Protein AF-A0A2I0WVU5-F1 (afdb_monomer)

Foldseek 3Di:
DDDPDPADFDKDWAAPPVVQAIETDGQAPPCPCVVCVLVVLVVVCVVCPPVDPDDNSPHHYDYDPPQHHDPDRPCNVVSVVSVVVVVCVVSVPD

Nearest PDB structures (foldseek):
  2hl9-assembly1_A  TM=5.968E-01  e=1.603E-02  Saccharomyces cerevisiae
  2hkp-assembly1_A  TM=5.826E-01  e=1.313E-02  Saccharomyces cerevisiae
  2xre-assembly1_B  TM=6.479E-01  e=7.918E-02  Homo sapiens
  2hl8-assembly1_A  TM=5.914E-01  e=4.350E-02  Saccharomyces cerevisiae
  8rxx-assembly1_SC  TM=3.938E-01  e=8.932E+00  Leishmania major strain Friedlin

Structure (mmCIF, N/CA/C/O backbone):
data_AF-A0A2I0WVU5-F1
#
_entry.id   AF-A0A2I0WVU5-F1
#
loop_
_atom_site.group_PDB
_atom_site.id
_atom_site.type_symbol
_atom_site.label_atom_id
_atom_site.label_alt_id
_atom_site.label_comp_id
_atom_site.label_asym_id
_atom_site.label_entity_id
_atom_site.label_seq_id
_atom_site.pdbx_PDB_ins_code
_atom_site.Cartn_x
_atom_site.Cartn_y
_atom_site.Cartn_z
_atom_site.occupancy
_atom_site.B_iso_or_equiv
_atom_site.auth_seq_id
_atom_site.auth_comp_id
_atom_site.auth_asym_id
_atom_site.auth_atom_id
_atom_site.pdbx_PDB_model_num
ATOM 1 N N . MET A 1 1 ? -9.491 7.339 -30.304 1.00 27.84 1 MET A N 1
ATOM 2 C CA . MET A 1 1 ? -9.125 7.402 -28.873 1.00 27.84 1 MET A CA 1
ATOM 3 C C . MET A 1 1 ? -7.628 7.660 -28.800 1.00 27.84 1 MET A C 1
ATOM 5 O O . MET A 1 1 ? -6.859 6.757 -29.097 1.00 27.84 1 MET A O 1
ATOM 9 N N . TYR A 1 2 ? -7.215 8.901 -28.547 1.00 20.73 2 TYR A N 1
ATOM 10 C CA . TYR A 1 2 ? -5.795 9.262 -28.476 1.00 20.73 2 TYR A CA 1
ATOM 11 C C . TYR A 1 2 ? -5.300 9.097 -27.039 1.00 20.73 2 TYR A C 1
ATOM 13 O O . TYR A 1 2 ? -5.925 9.599 -26.108 1.00 20.73 2 TYR A O 1
ATOM 21 N N . LYS A 1 3 ? -4.193 8.372 -26.864 1.00 30.39 3 LYS A N 1
ATOM 22 C CA . LYS A 1 3 ? -3.546 8.160 -25.568 1.00 30.39 3 LYS A CA 1
ATOM 23 C C . LYS A 1 3 ? -2.519 9.274 -25.353 1.00 30.39 3 LYS A C 1
ATOM 25 O O . LYS A 1 3 ? -1.408 9.201 -25.863 1.00 30.39 3 LYS A O 1
ATOM 30 N N . LEU A 1 4 ? -2.910 10.311 -24.620 1.00 32.50 4 LEU A N 1
ATOM 31 C CA . LEU A 1 4 ? -2.022 11.367 -24.128 1.00 32.50 4 LEU A CA 1
ATOM 32 C C . LEU A 1 4 ? -1.720 11.094 -22.653 1.00 32.50 4 LEU A C 1
ATOM 34 O O . LEU A 1 4 ? -2.427 11.596 -21.794 1.00 32.50 4 LEU A O 1
ATOM 38 N N . CYS A 1 5 ? -0.732 10.237 -22.381 1.00 42.97 5 CYS A N 1
ATOM 39 C CA . CYS A 1 5 ? 0.097 10.247 -21.166 1.00 42.97 5 CYS A CA 1
ATOM 40 C C . CYS A 1 5 ? 1.074 9.069 -21.241 1.00 42.97 5 CYS A C 1
ATOM 42 O O . CYS A 1 5 ? 0.694 7.916 -21.052 1.00 42.97 5 CYS A O 1
ATOM 44 N N . HIS A 1 6 ? 2.332 9.364 -21.565 1.00 43.28 6 HIS A N 1
ATOM 45 C CA . HIS A 1 6 ? 3.364 8.358 -21.831 1.00 43.28 6 HIS A CA 1
ATOM 46 C C . HIS A 1 6 ? 4.056 7.821 -20.560 1.00 43.28 6 HIS A C 1
ATOM 48 O O . HIS A 1 6 ? 4.867 6.911 -20.676 1.00 43.28 6 HIS A O 1
ATOM 54 N N . ASP A 1 7 ? 3.712 8.349 -19.375 1.00 59.47 7 ASP A N 1
ATOM 55 C CA . ASP A 1 7 ? 4.478 8.145 -18.129 1.00 59.47 7 ASP A CA 1
ATOM 56 C C . ASP A 1 7 ? 3.617 8.075 -16.845 1.00 59.47 7 ASP A C 1
ATOM 58 O O . ASP A 1 7 ? 4.111 8.232 -15.729 1.00 59.47 7 ASP A O 1
ATOM 62 N N . GLN A 1 8 ? 2.302 7.856 -16.965 1.00 69.69 8 GLN A N 1
ATOM 63 C CA . GLN A 1 8 ? 1.454 7.681 -15.780 1.00 69.69 8 GLN A CA 1
ATOM 64 C C . GLN A 1 8 ? 1.609 6.268 -15.213 1.00 69.69 8 GLN A C 1
ATOM 66 O O . GLN A 1 8 ? 1.293 5.284 -15.880 1.00 69.69 8 GLN A O 1
ATOM 71 N N . HIS A 1 9 ? 2.061 6.181 -13.964 1.00 76.06 9 HIS A N 1
ATOM 72 C CA . HIS A 1 9 ? 2.134 4.937 -13.209 1.00 76.06 9 HIS A CA 1
ATOM 73 C C . HIS A 1 9 ? 1.120 4.964 -12.070 1.00 76.06 9 HIS A C 1
ATOM 75 O O . HIS A 1 9 ? 1.076 5.919 -11.293 1.00 76.06 9 HIS A O 1
ATOM 81 N N . TRP A 1 10 ? 0.326 3.906 -11.955 1.00 80.56 10 TRP A N 1
ATOM 82 C CA . TRP A 1 10 ? -0.674 3.795 -10.903 1.00 80.56 10 TRP A CA 1
ATOM 83 C C . TRP A 1 10 ? -0.053 3.295 -9.598 1.00 80.56 10 TRP A C 1
ATOM 85 O O . TRP A 1 10 ? 0.749 2.362 -9.589 1.00 80.56 10 TRP A O 1
ATOM 95 N N . THR A 1 11 ? -0.441 3.915 -8.488 1.00 81.06 11 THR A N 1
ATOM 96 C CA . THR A 1 11 ? -0.104 3.483 -7.129 1.00 81.06 11 THR A CA 1
ATOM 97 C C . THR A 1 11 ? -1.377 3.037 -6.422 1.00 81.06 11 THR A C 1
ATOM 99 O O . THR A 1 11 ? -2.474 3.488 -6.759 1.00 81.06 11 THR A O 1
ATOM 102 N N . LEU A 1 12 ? -1.239 2.164 -5.427 1.00 85.81 12 LEU A N 1
ATOM 103 C CA . LEU A 1 12 ? -2.373 1.693 -4.645 1.00 85.81 12 LEU A CA 1
ATOM 104 C C . LEU A 1 12 ? -2.085 1.831 -3.151 1.00 85.81 12 LEU A C 1
ATOM 106 O O . LEU A 1 12 ? -1.076 1.340 -2.651 1.00 85.81 12 LEU A O 1
ATOM 110 N N . LEU A 1 13 ? -3.002 2.487 -2.442 1.00 85.62 13 LEU A N 1
ATOM 111 C CA . LEU A 1 13 ? -3.028 2.571 -0.986 1.00 85.62 13 LEU A CA 1
ATOM 112 C C . LEU A 1 13 ? -4.329 1.931 -0.500 1.00 85.62 13 LEU A C 1
ATOM 114 O O . LEU A 1 13 ? -5.415 2.410 -0.816 1.00 85.62 13 LEU A O 1
ATOM 118 N N . VAL A 1 14 ? -4.217 0.855 0.271 1.00 87.31 14 VAL A N 1
ATOM 119 C CA . VAL A 1 14 ? -5.358 0.095 0.784 1.00 87.31 14 VAL A CA 1
ATOM 120 C C . VAL A 1 14 ? -5.425 0.253 2.290 1.00 87.31 14 VAL A C 1
ATOM 122 O O . VAL A 1 14 ? -4.458 -0.009 3.001 1.00 87.31 14 VAL A O 1
ATOM 125 N N . ARG A 1 15 ? -6.584 0.658 2.799 1.00 84.19 15 ARG A N 1
ATOM 126 C CA . ARG A 1 15 ? -6.804 0.803 4.236 1.00 84.19 15 ARG A CA 1
ATOM 127 C C . ARG A 1 15 ? -7.326 -0.507 4.824 1.00 84.19 15 ARG A C 1
ATOM 129 O O . ARG A 1 15 ? -8.436 -0.927 4.510 1.00 84.19 15 ARG A O 1
ATOM 136 N N . ILE A 1 16 ? -6.567 -1.113 5.735 1.00 86.94 16 ILE A N 1
ATOM 137 C CA . ILE A 1 16 ? -6.980 -2.324 6.453 1.00 86.94 16 ILE A CA 1
ATOM 138 C C . ILE A 1 16 ? -7.597 -1.920 7.788 1.00 86.94 16 ILE A C 1
ATOM 140 O O . ILE A 1 16 ? -6.925 -1.802 8.813 1.00 86.94 16 ILE A O 1
ATOM 144 N N . VAL A 1 17 ? -8.910 -1.677 7.770 1.00 83.56 17 VAL A N 1
ATOM 145 C CA . VAL A 1 17 ? -9.617 -1.019 8.880 1.00 83.56 17 VAL A CA 1
ATOM 146 C C . VAL A 1 17 ? -9.541 -1.805 10.188 1.00 83.56 17 VAL A C 1
ATOM 148 O O . VAL A 1 17 ? -9.213 -1.234 11.226 1.00 83.56 17 VAL A O 1
ATOM 151 N N . LYS A 1 18 ? -9.772 -3.124 10.137 1.00 84.25 18 LYS A N 1
ATOM 152 C CA . LYS A 1 18 ? -9.767 -3.994 11.327 1.00 84.25 18 LYS A CA 1
ATOM 153 C C . LYS A 1 18 ? -8.417 -4.003 12.056 1.00 84.25 18 LYS A C 1
ATOM 155 O O . LYS A 1 18 ? -8.393 -4.113 13.276 1.00 84.25 18 LYS A O 1
ATOM 160 N N . LYS A 1 19 ? -7.309 -3.880 11.317 1.00 85.06 19 LYS A N 1
ATOM 161 C CA . LYS A 1 19 ? -5.938 -3.947 11.851 1.00 85.06 19 LYS A CA 1
ATOM 162 C C . LYS A 1 19 ? -5.253 -2.578 11.959 1.00 85.06 19 LYS A C 1
ATOM 164 O O . LYS A 1 19 ? -4.107 -2.519 12.386 1.00 85.06 19 LYS A O 1
ATOM 169 N N . LYS A 1 20 ? -5.946 -1.490 11.596 1.00 84.06 20 LYS A N 1
ATOM 170 C CA . LYS A 1 20 ? -5.474 -0.095 11.680 1.00 84.06 20 LYS A CA 1
ATOM 171 C C . LYS A 1 20 ? -4.112 0.158 11.019 1.00 84.06 20 LYS A C 1
ATOM 173 O O . LYS A 1 20 ? -3.265 0.859 11.567 1.00 84.06 20 LYS A O 1
ATOM 178 N N . TYR A 1 21 ? -3.906 -0.395 9.828 1.00 86.69 21 TYR A N 1
ATOM 179 C CA . TYR A 1 21 ? -2.714 -0.120 9.026 1.00 86.69 21 TYR A CA 1
ATOM 180 C C . TYR A 1 21 ? -3.084 0.105 7.554 1.00 86.69 21 TYR A C 1
ATOM 182 O O . TYR A 1 21 ? -4.182 -0.251 7.111 1.00 86.69 21 TYR A O 1
ATOM 190 N N . CYS A 1 22 ? -2.178 0.718 6.798 1.00 85.31 22 CYS A N 1
ATOM 191 C CA . CYS A 1 22 ? -2.324 0.919 5.361 1.00 85.31 22 CYS A CA 1
ATOM 192 C C . CYS A 1 22 ? -1.347 0.018 4.603 1.00 85.31 22 CYS A C 1
ATOM 194 O O . CYS A 1 22 ? -0.155 0.009 4.898 1.00 85.31 22 CYS A O 1
ATOM 196 N N . ALA A 1 23 ? -1.836 -0.726 3.621 1.00 87.44 23 ALA A N 1
ATOM 197 C CA . ALA A 1 23 ? -1.010 -1.504 2.715 1.00 87.44 23 ALA A CA 1
ATOM 198 C C . ALA A 1 23 ? -0.715 -0.651 1.474 1.00 87.44 23 ALA A C 1
ATOM 200 O O . ALA A 1 23 ? -1.638 -0.094 0.876 1.00 87.44 23 ALA A O 1
ATOM 201 N N . PHE A 1 24 ? 0.5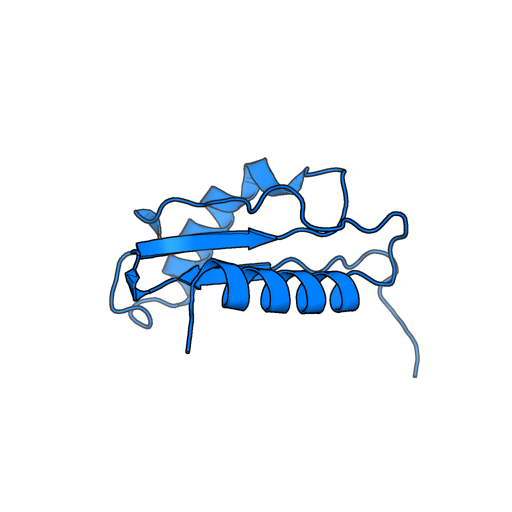56 -0.500 1.109 1.00 85.06 24 PHE A N 1
ATOM 202 C CA . PHE A 1 24 ? 0.940 0.264 -0.076 1.00 85.06 24 PHE A CA 1
ATOM 203 C C . PHE A 1 24 ? 1.564 -0.634 -1.134 1.00 85.06 24 PHE A C 1
ATOM 205 O O . PHE A 1 24 ? 2.429 -1.463 -0.839 1.00 85.06 24 PHE A O 1
ATOM 212 N N . PHE A 1 25 ? 1.162 -0.411 -2.381 1.00 85.75 25 PHE A N 1
ATOM 213 C CA . PHE A 1 25 ? 1.701 -1.105 -3.531 1.00 85.75 25 PHE A CA 1
ATOM 214 C C . PHE A 1 25 ? 2.089 -0.149 -4.648 1.00 85.75 25 PHE A C 1
ATOM 216 O O . PHE A 1 25 ? 1.368 0.783 -5.015 1.00 85.75 25 PHE A O 1
ATOM 223 N N . TYR A 1 26 ? 3.246 -0.454 -5.218 1.00 83.44 26 TYR A N 1
ATOM 224 C CA . TYR A 1 26 ? 3.751 0.148 -6.430 1.00 83.44 26 TYR A CA 1
ATOM 225 C C . TYR A 1 26 ? 4.439 -0.941 -7.236 1.00 83.44 26 TYR A C 1
ATOM 227 O O . TYR A 1 26 ? 5.315 -1.642 -6.732 1.00 83.44 26 TYR A O 1
ATOM 235 N N . SER A 1 27 ? 4.011 -1.090 -8.482 1.00 83.19 27 SER A N 1
ATOM 236 C CA . SER A 1 27 ? 4.389 -2.246 -9.290 1.00 83.19 27 SER A CA 1
ATOM 237 C C . SER A 1 27 ? 5.803 -2.159 -9.864 1.00 83.19 27 SER A C 1
ATOM 239 O O . SER A 1 27 ? 6.356 -3.198 -10.208 1.00 83.19 27 SER A O 1
ATOM 241 N N . SER A 1 28 ? 6.416 -0.971 -9.952 1.00 79.12 28 SER A N 1
ATOM 242 C CA . SER A 1 28 ? 7.769 -0.816 -10.507 1.00 79.12 28 SER A CA 1
ATOM 243 C C . SER A 1 28 ? 8.883 -0.872 -9.438 1.00 79.12 28 SER A C 1
ATOM 245 O O . SER A 1 28 ? 8.767 -0.314 -8.346 1.00 79.12 28 SER A O 1
ATOM 247 N N . PRO A 1 29 ? 10.032 -1.498 -9.732 1.00 65.50 29 PRO A N 1
ATOM 248 C CA . PRO A 1 29 ? 11.096 -1.719 -8.749 1.00 65.50 29 PRO A CA 1
ATOM 249 C C . PRO A 1 29 ? 11.802 -0.435 -8.289 1.00 65.50 29 PRO A C 1
ATOM 251 O O . PRO A 1 29 ? 12.490 -0.443 -7.271 1.00 65.50 29 PRO A O 1
ATOM 254 N N . LYS A 1 30 ? 11.638 0.691 -9.002 1.00 66.25 30 LYS A N 1
ATOM 255 C CA . LYS A 1 30 ? 12.392 1.926 -8.724 1.00 66.25 30 LYS A CA 1
ATOM 256 C C . LYS A 1 30 ? 11.980 2.658 -7.441 1.00 66.25 30 LYS A C 1
ATOM 258 O O . LYS A 1 30 ? 12.698 3.570 -7.055 1.00 66.25 30 LYS A O 1
ATOM 263 N N . ALA A 1 31 ? 10.889 2.258 -6.775 1.00 62.75 31 ALA A N 1
ATOM 264 C CA . ALA A 1 31 ? 10.507 2.610 -5.393 1.00 62.75 31 ALA A CA 1
ATOM 265 C C . ALA A 1 31 ? 10.625 4.096 -4.949 1.00 62.75 31 ALA A C 1
ATOM 267 O O . ALA A 1 31 ? 10.531 4.392 -3.757 1.00 62.75 31 ALA A O 1
ATOM 268 N N . THR A 1 32 ? 10.790 5.052 -5.869 1.00 63.72 32 THR A N 1
ATOM 269 C CA . THR A 1 32 ? 11.109 6.468 -5.598 1.00 63.72 32 THR A CA 1
ATOM 270 C C . THR A 1 32 ? 10.023 7.189 -4.803 1.00 63.72 32 THR A C 1
ATOM 272 O O . THR A 1 32 ? 10.287 8.147 -4.086 1.00 63.72 32 THR A O 1
ATOM 275 N N . HIS A 1 33 ? 8.795 6.695 -4.882 1.00 66.50 33 HIS A N 1
ATOM 276 C CA . HIS A 1 33 ? 7.604 7.240 -4.234 1.00 66.50 33 HIS A CA 1
ATOM 277 C C . HIS A 1 33 ? 7.461 6.785 -2.771 1.00 66.50 33 HIS A C 1
ATOM 279 O O . HIS A 1 33 ? 6.637 7.343 -2.051 1.00 66.50 33 HIS A O 1
ATOM 285 N N . ARG A 1 34 ? 8.272 5.829 -2.282 1.00 68.19 34 ARG A N 1
ATOM 286 C CA . ARG A 1 34 ? 8.259 5.455 -0.853 1.00 68.19 34 ARG A CA 1
ATOM 287 C C . ARG A 1 34 ? 8.602 6.642 0.049 1.00 68.19 34 ARG A C 1
ATOM 289 O O . ARG A 1 34 ? 8.029 6.763 1.126 1.00 68.19 34 ARG A O 1
ATOM 296 N N . ALA A 1 35 ? 9.490 7.526 -0.409 1.00 70.69 35 ALA A N 1
ATOM 297 C CA . ALA A 1 35 ? 9.909 8.708 0.339 1.00 70.69 35 ALA A CA 1
ATOM 298 C C . ALA A 1 35 ? 8.773 9.728 0.534 1.00 70.69 35 ALA A C 1
ATOM 300 O O . ALA A 1 35 ? 8.675 10.325 1.599 1.00 70.69 35 ALA A O 1
ATOM 301 N N . ILE A 1 36 ? 7.886 9.884 -0.457 1.00 72.00 36 ILE A N 1
ATOM 302 C CA . ILE A 1 36 ? 6.788 10.870 -0.424 1.00 72.00 36 ILE A CA 1
ATOM 303 C C . ILE A 1 36 ? 5.485 10.305 0.146 1.00 72.00 36 ILE A C 1
ATOM 305 O O . ILE A 1 36 ? 4.507 11.028 0.313 1.00 72.00 36 ILE A O 1
ATOM 309 N N . LEU A 1 37 ? 5.430 9.000 0.418 1.00 77.00 37 LEU A N 1
ATOM 310 C CA . LEU A 1 37 ? 4.182 8.329 0.764 1.00 77.00 37 LEU A CA 1
ATOM 311 C C . LEU A 1 37 ? 3.587 8.838 2.082 1.00 77.00 37 LEU A C 1
ATOM 313 O O . LEU A 1 37 ? 2.373 8.985 2.200 1.00 77.00 37 LEU A O 1
ATOM 317 N N . LYS A 1 38 ? 4.439 9.144 3.065 1.00 79.38 38 LYS A N 1
ATOM 318 C CA . LYS A 1 38 ? 3.994 9.699 4.348 1.00 79.38 38 LYS A CA 1
ATOM 319 C C . LYS A 1 38 ? 3.360 11.082 4.177 1.00 79.38 38 LYS A C 1
ATOM 321 O O . 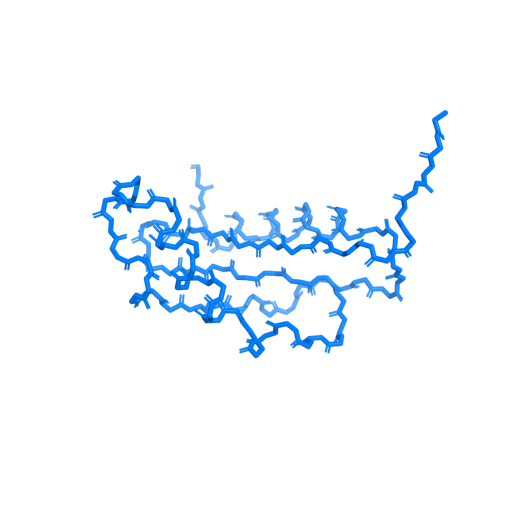LYS A 1 38 ? 2.344 11.361 4.816 1.00 79.38 38 LYS A O 1
ATOM 326 N N . ASP A 1 39 ? 3.926 11.904 3.299 1.00 81.88 39 ASP A N 1
ATOM 327 C CA . ASP A 1 39 ? 3.411 13.239 2.988 1.00 81.88 39 ASP A CA 1
ATOM 328 C C . ASP A 1 39 ? 2.108 13.142 2.190 1.00 81.88 39 ASP A C 1
ATOM 330 O O . ASP A 1 39 ? 1.146 13.850 2.479 1.00 81.88 39 ASP A O 1
ATOM 334 N N . PHE A 1 40 ? 2.022 12.186 1.259 1.00 80.94 40 PHE A N 1
ATOM 335 C CA . PHE A 1 40 ? 0.795 11.891 0.520 1.00 80.94 40 PHE A CA 1
ATOM 336 C C . PHE A 1 40 ? -0.353 11.469 1.447 1.00 80.94 40 PHE A C 1
ATOM 338 O O . PHE A 1 40 ? -1.457 11.992 1.324 1.00 80.94 40 PHE A O 1
ATOM 345 N N . VAL A 1 41 ? -0.107 10.574 2.412 1.00 81.25 41 VAL A N 1
ATOM 346 C CA . VAL A 1 41 ? -1.123 10.160 3.400 1.00 81.25 41 VAL A CA 1
ATOM 347 C C . VAL A 1 41 ? -1.552 11.334 4.285 1.00 81.25 41 VAL A C 1
ATOM 349 O O . VAL A 1 41 ? -2.743 11.485 4.566 1.00 81.25 41 VAL A O 1
ATOM 352 N N . HIS A 1 42 ? -0.610 12.191 4.695 1.00 82.62 42 HIS A N 1
ATOM 353 C CA . HIS A 1 42 ? -0.935 13.413 5.434 1.00 82.62 42 HIS A CA 1
ATOM 354 C C . HIS A 1 42 ? -1.848 14.331 4.635 1.00 82.62 42 HIS A C 1
ATOM 356 O O . HIS A 1 42 ? -2.879 14.751 5.166 1.00 82.62 42 HIS A O 1
ATOM 362 N N . LYS A 1 43 ? -1.490 14.590 3.374 1.00 83.19 43 LYS A N 1
ATOM 363 C CA . LYS A 1 43 ? -2.237 15.473 2.486 1.00 83.19 43 LYS A CA 1
ATOM 364 C C . LYS A 1 43 ? -3.620 14.916 2.160 1.00 83.19 43 LYS A C 1
ATOM 366 O O . LYS A 1 43 ? -4.604 15.633 2.283 1.00 83.19 43 LYS A O 1
ATOM 371 N N . LEU A 1 44 ? -3.715 13.619 1.871 1.00 81.44 44 LEU A N 1
ATOM 372 C CA . LEU A 1 44 ? -4.989 12.936 1.659 1.00 81.44 44 LEU A CA 1
ATOM 373 C C . LEU A 1 44 ? -5.920 13.107 2.865 1.00 81.44 44 LEU A C 1
ATOM 375 O O . LEU A 1 44 ? -7.089 13.424 2.686 1.00 81.44 44 LEU A O 1
ATOM 379 N N . HIS A 1 45 ? -5.408 12.946 4.089 1.00 82.94 45 HIS A N 1
ATOM 380 C CA . HIS A 1 45 ? -6.195 13.172 5.304 1.00 82.94 45 HIS A CA 1
ATOM 381 C C . HIS A 1 45 ? -6.654 14.633 5.465 1.00 82.94 45 HIS A C 1
ATOM 383 O O . HIS A 1 45 ? -7.713 14.870 6.032 1.00 82.94 45 HIS A O 1
ATOM 389 N N . GLU A 1 46 ? -5.878 15.620 5.004 1.00 85.19 46 GLU A N 1
ATOM 390 C CA . GLU A 1 46 ? -6.331 17.025 4.988 1.00 85.19 46 GLU A CA 1
ATOM 391 C C . GLU A 1 46 ? -7.459 17.231 3.986 1.00 85.19 46 GLU A C 1
ATOM 393 O O . GLU A 1 46 ? -8.486 17.813 4.328 1.00 85.19 46 GLU A O 1
ATOM 398 N N . ASP A 1 47 ? -7.272 16.728 2.767 1.00 82.25 47 ASP A N 1
ATOM 399 C CA . ASP A 1 47 ? -8.163 16.996 1.639 1.00 82.25 47 ASP A CA 1
ATOM 400 C C . ASP A 1 47 ? -9.538 16.339 1.815 1.00 82.25 47 ASP A C 1
ATOM 402 O O . ASP A 1 47 ? -10.551 16.881 1.380 1.00 82.25 47 ASP A O 1
ATOM 406 N N . VAL A 1 48 ? -9.597 15.191 2.494 1.00 79.75 48 VAL A N 1
ATOM 407 C CA . VAL A 1 48 ? -10.860 14.495 2.791 1.00 79.75 48 VAL A CA 1
ATOM 408 C C . VAL A 1 48 ? -11.551 14.991 4.069 1.00 79.75 48 VAL A C 1
ATOM 410 O O . VAL A 1 48 ? -12.658 14.542 4.376 1.00 79.75 48 VAL A O 1
ATOM 413 N N . GLY A 1 49 ? -10.922 15.886 4.838 1.00 77.94 49 GLY A N 1
ATOM 414 C CA . GLY A 1 49 ? -11.461 16.423 6.089 1.00 77.94 49 GLY A CA 1
ATOM 415 C C . GLY A 1 49 ? -11.928 15.341 7.074 1.00 77.94 49 GLY A C 1
ATOM 4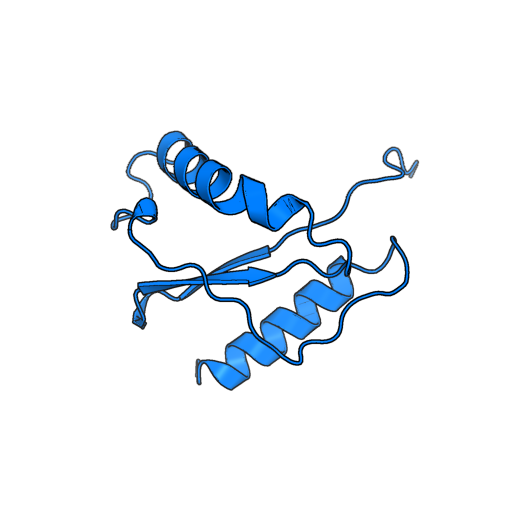16 O O . GLY A 1 49 ? -11.163 14.462 7.461 1.00 77.94 49 GLY A O 1
ATOM 417 N N . GLN A 1 50 ? -13.202 15.398 7.479 1.00 75.75 50 GLN A N 1
ATOM 418 C CA . GLN A 1 50 ? -13.816 14.451 8.427 1.00 75.75 50 GLN A CA 1
ATOM 419 C C . GLN A 1 50 ? -14.407 13.194 7.764 1.00 75.75 50 GLN A C 1
ATOM 421 O O . GLN A 1 50 ? -15.138 12.450 8.407 1.00 75.75 50 GLN A O 1
ATOM 426 N N . THR A 1 51 ? -14.106 12.925 6.489 1.00 76.12 51 THR A N 1
ATOM 427 C CA . THR A 1 51 ? -14.627 11.727 5.797 1.00 76.12 51 THR A CA 1
ATOM 428 C C . THR A 1 51 ? -14.133 10.425 6.442 1.00 76.12 51 THR A C 1
ATOM 430 O O . THR A 1 51 ? -14.766 9.380 6.312 1.00 76.12 51 THR A O 1
ATOM 433 N N . PHE A 1 52 ? -12.995 10.465 7.140 1.00 70.38 52 PHE A N 1
ATOM 434 C CA . PHE A 1 52 ? -12.495 9.327 7.899 1.00 70.38 52 PHE A CA 1
ATOM 435 C C . PHE A 1 52 ? -12.819 9.479 9.385 1.00 70.38 52 PHE A C 1
ATOM 437 O O . PHE A 1 52 ? -12.352 10.411 10.030 1.00 70.38 52 PHE A O 1
ATOM 444 N N . ASP A 1 53 ? -13.483 8.473 9.959 1.00 74.38 53 ASP A N 1
ATOM 445 C CA . ASP A 1 53 ? -13.735 8.378 11.410 1.00 74.38 53 ASP A CA 1
ATOM 446 C C . ASP A 1 53 ? -12.455 8.205 12.250 1.00 74.38 53 ASP A C 1
ATOM 448 O O . ASP A 1 53 ? -12.494 8.134 13.477 1.00 74.38 53 ASP A O 1
ATOM 452 N N . THR A 1 54 ? -11.296 8.058 11.601 1.00 76.25 54 THR A N 1
ATOM 453 C CA . THR A 1 54 ? -10.017 7.804 12.265 1.00 76.25 54 THR A CA 1
ATOM 454 C C . THR A 1 54 ? -8.902 8.616 11.633 1.00 76.25 54 THR A C 1
ATOM 456 O O . THR A 1 54 ? -8.816 8.686 10.406 1.00 76.25 54 THR A O 1
ATOM 459 N N . ASN A 1 55 ? -7.966 9.079 12.460 1.00 81.44 55 ASN A N 1
ATOM 460 C CA . ASN A 1 55 ? -6.750 9.734 12.000 1.00 81.44 55 ASN A CA 1
ATOM 461 C C . ASN A 1 55 ? -5.818 8.743 11.274 1.00 81.44 55 ASN A C 1
ATOM 463 O O . ASN A 1 55 ? -5.053 8.012 11.903 1.00 81.44 55 ASN A O 1
ATOM 467 N N . ILE A 1 56 ? -5.869 8.707 9.938 1.00 77.62 56 ILE A N 1
ATOM 468 C CA . ILE A 1 56 ? -5.050 7.780 9.130 1.00 77.62 56 ILE A CA 1
ATOM 469 C C . ILE A 1 56 ? -3.551 8.112 9.167 1.00 77.62 56 ILE A C 1
ATOM 471 O O . ILE A 1 56 ? -2.737 7.296 8.747 1.00 77.62 56 ILE A O 1
ATOM 475 N N . ARG A 1 57 ? -3.165 9.292 9.670 1.00 82.38 57 ARG A N 1
ATOM 476 C CA . ARG A 1 57 ? -1.756 9.709 9.787 1.00 82.38 57 ARG A CA 1
ATOM 477 C C . ARG A 1 57 ? -0.989 8.910 10.835 1.00 82.38 57 ARG A C 1
ATOM 479 O O . ARG A 1 57 ? 0.233 8.827 10.772 1.00 82.38 57 ARG A O 1
ATOM 486 N N . GLU A 1 58 ? -1.710 8.340 11.794 1.00 83.25 58 GLU A N 1
ATOM 487 C CA . GLU A 1 58 ? -1.157 7.508 12.865 1.00 83.25 58 GLU A CA 1
ATOM 488 C C . GLU A 1 58 ? -0.991 6.043 12.435 1.00 83.25 58 GLU A C 1
ATOM 490 O O . GLU A 1 58 ? -0.399 5.245 13.160 1.00 83.25 58 GLU A O 1
ATOM 495 N N . TRP A 1 59 ? -1.519 5.664 11.267 1.00 81.31 59 TRP A N 1
ATOM 496 C CA . TRP A 1 59 ? -1.544 4.275 10.825 1.00 81.31 59 TRP A CA 1
ATOM 497 C C . TRP A 1 59 ? -0.200 3.893 10.217 1.00 81.31 59 TRP A C 1
ATOM 499 O O . TRP A 1 59 ? 0.368 4.616 9.395 1.00 81.31 59 TRP A O 1
ATOM 509 N N . THR A 1 60 ? 0.310 2.723 10.598 1.00 85.75 60 THR A N 1
ATOM 510 C CA . THR A 1 60 ? 1.547 2.195 10.019 1.00 85.75 60 THR A CA 1
ATOM 511 C C . THR A 1 60 ? 1.328 1.847 8.548 1.00 85.75 60 THR A C 1
ATOM 513 O O . THR A 1 60 ? 0.286 1.307 8.172 1.00 85.75 60 THR A O 1
ATOM 516 N N . ILE A 1 61 ? 2.316 2.153 7.707 1.00 83.94 61 ILE A N 1
ATOM 517 C CA . ILE A 1 61 ? 2.320 1.759 6.300 1.00 83.94 61 ILE A CA 1
ATOM 518 C C . ILE A 1 61 ? 3.129 0.472 6.167 1.00 83.94 61 ILE A C 1
ATOM 520 O O . ILE A 1 61 ? 4.327 0.460 6.452 1.00 83.94 61 ILE A O 1
ATOM 524 N N . ASN A 1 62 ? 2.477 -0.583 5.691 1.00 84.56 62 ASN A N 1
ATOM 525 C CA . ASN A 1 62 ? 3.078 -1.887 5.464 1.00 84.56 62 ASN A CA 1
ATOM 526 C C . ASN A 1 62 ? 3.251 -2.157 3.968 1.00 84.56 62 ASN A C 1
ATOM 528 O O . ASN A 1 62 ? 2.429 -1.767 3.135 1.00 84.56 62 ASN A O 1
ATOM 532 N N . TYR A 1 63 ? 4.316 -2.886 3.649 1.00 79.88 63 TYR A N 1
ATOM 533 C CA . TYR A 1 63 ? 4.608 -3.376 2.309 1.00 79.88 63 TYR A CA 1
ATOM 534 C C . TYR A 1 63 ? 4.505 -4.896 2.334 1.00 79.88 63 TYR A C 1
ATOM 536 O O . TYR A 1 63 ? 5.160 -5.544 3.152 1.00 79.88 63 TYR A O 1
ATOM 544 N N . LEU A 1 64 ? 3.683 -5.463 1.453 1.00 78.50 64 LEU A N 1
ATOM 545 C CA . LEU A 1 64 ? 3.623 -6.911 1.298 1.00 78.50 64 LEU A CA 1
ATOM 546 C C . LEU A 1 64 ? 4.860 -7.359 0.511 1.00 78.50 64 LEU A C 1
ATOM 548 O O . LEU A 1 64 ? 5.117 -6.864 -0.588 1.00 78.50 64 LEU A O 1
ATOM 552 N N . ASN A 1 65 ? 5.644 -8.262 1.094 1.00 77.00 65 ASN A N 1
ATOM 553 C CA . ASN A 1 65 ? 6.813 -8.841 0.437 1.00 77.00 65 ASN A CA 1
ATOM 554 C C . ASN A 1 65 ? 6.394 -9.999 -0.479 1.00 77.00 65 ASN A C 1
ATOM 556 O O . ASN A 1 65 ? 5.354 -10.615 -0.269 1.00 77.00 65 ASN A O 1
ATOM 560 N N . GLY A 1 66 ? 7.223 -10.314 -1.477 1.00 76.44 66 GLY A N 1
ATOM 561 C CA . GLY A 1 66 ? 6.995 -11.462 -2.364 1.00 76.44 66 GLY A CA 1
ATOM 562 C C . GLY A 1 66 ? 5.881 -11.272 -3.399 1.00 76.44 66 GLY A C 1
ATOM 563 O O . GLY A 1 66 ? 5.521 -12.230 -4.076 1.00 76.44 66 GLY A O 1
ATOM 564 N N . VAL A 1 67 ? 5.348 -10.056 -3.552 1.00 78.94 67 VAL A N 1
ATOM 565 C CA . VAL A 1 67 ? 4.368 -9.750 -4.601 1.00 78.94 67 VAL A CA 1
ATOM 566 C C . VAL A 1 67 ? 5.088 -9.518 -5.933 1.00 78.94 67 VAL A C 1
ATOM 568 O O . VAL A 1 67 ? 6.112 -8.828 -5.947 1.00 78.94 67 VAL A O 1
ATOM 571 N N . PRO A 1 68 ? 4.562 -10.036 -7.059 1.00 80.44 68 PRO A N 1
ATOM 572 C CA . PRO A 1 68 ? 5.104 -9.743 -8.377 1.00 80.44 68 PRO A CA 1
ATOM 573 C C . PRO A 1 68 ? 5.207 -8.235 -8.650 1.00 80.44 68 PRO A C 1
ATOM 575 O O . PRO A 1 68 ? 4.294 -7.468 -8.344 1.00 80.44 68 PRO A O 1
ATOM 578 N N . THR A 1 69 ? 6.308 -7.826 -9.276 1.00 82.62 69 THR A N 1
ATOM 579 C CA . THR A 1 69 ? 6.543 -6.471 -9.796 1.00 82.62 69 THR A CA 1
ATOM 580 C C . THR A 1 69 ? 6.607 -6.509 -11.315 1.00 82.62 69 THR A C 1
ATOM 582 O O . THR A 1 69 ? 7.024 -7.515 -11.889 1.00 82.62 69 THR A O 1
ATOM 585 N N . GLN A 1 70 ? 6.223 -5.418 -11.967 1.00 82.75 70 GLN A N 1
ATOM 586 C CA . GLN A 1 70 ? 6.333 -5.308 -13.415 1.00 82.75 70 GLN A CA 1
ATOM 587 C C . GLN A 1 70 ? 7.757 -4.963 -13.847 1.00 82.75 70 GLN A C 1
ATOM 589 O O . GLN A 1 70 ? 8.463 -4.205 -13.178 1.00 82.75 70 GLN A O 1
ATOM 594 N N . GLU A 1 71 ? 8.142 -5.461 -15.017 1.00 81.75 71 GLU A N 1
ATOM 595 C CA . GLU A 1 71 ? 9.398 -5.092 -15.680 1.00 81.75 71 GLU A CA 1
ATOM 596 C C . GLU A 1 71 ? 9.204 -3.993 -16.735 1.00 81.75 71 GLU A C 1
ATOM 598 O O . GLU A 1 71 ? 10.146 -3.278 -17.074 1.00 81.75 71 GLU A O 1
ATOM 603 N N . ASN A 1 72 ? 7.980 -3.837 -17.249 1.00 79.31 72 ASN A N 1
ATOM 604 C CA . ASN A 1 72 ? 7.627 -2.825 -18.246 1.00 79.31 72 ASN A CA 1
ATOM 605 C C . ASN A 1 72 ? 6.903 -1.628 -17.594 1.00 79.31 72 ASN A C 1
ATOM 607 O O . ASN A 1 72 ? 6.830 -1.545 -16.375 1.00 79.31 72 ASN A O 1
ATOM 611 N N . ASN A 1 73 ? 6.396 -0.671 -18.381 1.00 72.81 73 ASN A N 1
ATOM 612 C CA . ASN A 1 73 ? 5.702 0.531 -17.882 1.00 72.81 73 ASN A CA 1
ATOM 613 C C . ASN A 1 73 ? 4.201 0.584 -18.235 1.00 72.81 73 ASN A C 1
ATOM 615 O O . ASN A 1 73 ? 3.579 1.631 -18.071 1.00 72.81 73 ASN A O 1
ATOM 619 N N . ILE A 1 74 ? 3.602 -0.500 -18.739 1.00 79.62 74 ILE A N 1
ATOM 620 C CA . ILE A 1 74 ? 2.258 -0.468 -19.345 1.00 79.62 74 ILE A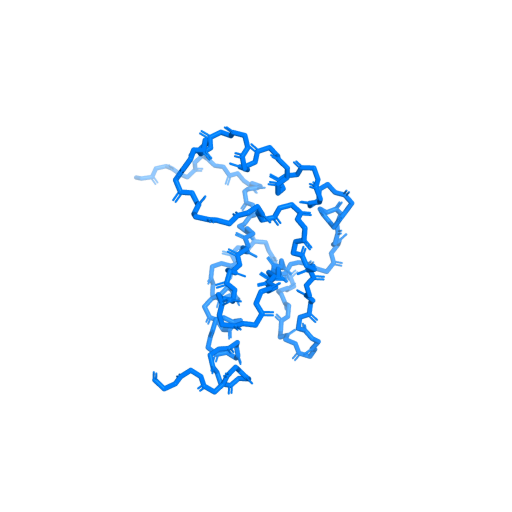 CA 1
ATOM 621 C C . ILE A 1 74 ? 1.199 -1.308 -18.623 1.00 79.62 74 ILE A C 1
ATOM 623 O O . ILE A 1 74 ? 0.016 -1.078 -18.861 1.00 79.62 74 ILE A O 1
ATOM 627 N N . ASP A 1 75 ? 1.583 -2.234 -17.745 1.00 85.19 75 ASP A N 1
ATOM 628 C CA . ASP A 1 75 ? 0.688 -3.225 -17.125 1.00 85.19 75 ASP A CA 1
ATOM 629 C C . ASP A 1 75 ? 0.483 -3.048 -15.607 1.00 85.19 75 ASP A C 1
ATOM 631 O O . ASP A 1 75 ? -0.008 -3.950 -14.924 1.00 85.19 75 ASP A O 1
ATOM 635 N N . CYS A 1 76 ? 0.779 -1.860 -15.074 1.00 84.75 76 CYS A N 1
ATOM 636 C CA . CYS A 1 76 ? 0.661 -1.550 -13.638 1.00 84.75 76 CYS A CA 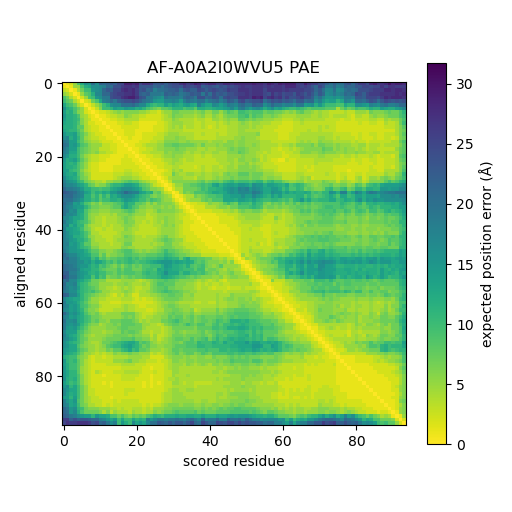1
ATOM 637 C C . CYS A 1 76 ? -0.722 -1.820 -13.056 1.00 84.75 76 CYS A C 1
ATOM 639 O O . CYS A 1 76 ? -0.844 -2.275 -11.921 1.00 84.75 76 CYS A O 1
ATOM 641 N N . ASN A 1 77 ? -1.769 -1.631 -13.852 1.00 85.31 77 ASN A N 1
ATOM 642 C CA . ASN A 1 77 ? -3.136 -2.005 -13.515 1.00 85.31 77 ASN A CA 1
ATOM 643 C C . ASN A 1 77 ? -3.305 -3.510 -13.246 1.00 85.31 77 ASN A C 1
ATOM 645 O O . ASN A 1 77 ? -3.955 -3.877 -12.271 1.00 85.31 77 ASN A O 1
ATOM 649 N N . MET A 1 78 ? -2.695 -4.383 -14.051 1.00 89.38 78 MET A N 1
ATOM 650 C CA . MET A 1 78 ? -2.759 -5.833 -13.840 1.00 89.38 78 MET A CA 1
ATOM 651 C C . MET A 1 78 ? -2.028 -6.245 -12.558 1.00 89.38 78 MET A C 1
ATOM 653 O O . MET A 1 78 ? -2.520 -7.069 -11.786 1.00 89.38 78 MET A O 1
ATOM 657 N N . PHE A 1 79 ? -0.871 -5.636 -12.294 1.00 89.81 79 PHE A N 1
ATOM 658 C CA . PHE A 1 79 ? -0.116 -5.879 -11.067 1.00 89.81 79 PHE A CA 1
ATOM 659 C C . PHE A 1 79 ? -0.847 -5.375 -9.816 1.00 89.81 79 PHE A C 1
ATOM 661 O O . PHE A 1 79 ? -0.801 -6.044 -8.787 1.00 89.81 79 PHE A O 1
ATOM 668 N N . MET A 1 80 ? -1.589 -4.263 -9.901 1.00 88.38 80 MET A N 1
ATOM 669 C CA . MET A 1 80 ? -2.468 -3.818 -8.811 1.00 88.38 80 MET A CA 1
ATOM 670 C C . MET A 1 80 ? -3.576 -4.834 -8.509 1.00 88.38 80 MET A C 1
ATOM 672 O O . MET A 1 80 ? -3.831 -5.123 -7.341 1.00 88.38 80 MET A O 1
ATOM 676 N N . CYS A 1 81 ? -4.214 -5.408 -9.535 1.00 90.38 81 CYS A N 1
ATOM 677 C CA . CYS A 1 81 ? -5.236 -6.439 -9.340 1.00 90.38 81 CYS A CA 1
ATOM 678 C C . CYS A 1 81 ? -4.662 -7.690 -8.660 1.00 90.38 81 CYS A C 1
ATOM 680 O O . CYS A 1 81 ? -5.248 -8.173 -7.694 1.00 90.38 81 CYS A O 1
ATOM 682 N N . LYS A 1 82 ? -3.489 -8.167 -9.102 1.00 90.19 82 LYS A N 1
ATOM 683 C CA . LYS A 1 82 ? -2.793 -9.296 -8.460 1.00 90.19 82 LYS A CA 1
ATOM 684 C C . LYS A 1 82 ? -2.414 -8.996 -7.011 1.00 90.19 82 LYS A C 1
ATOM 686 O O . LYS A 1 82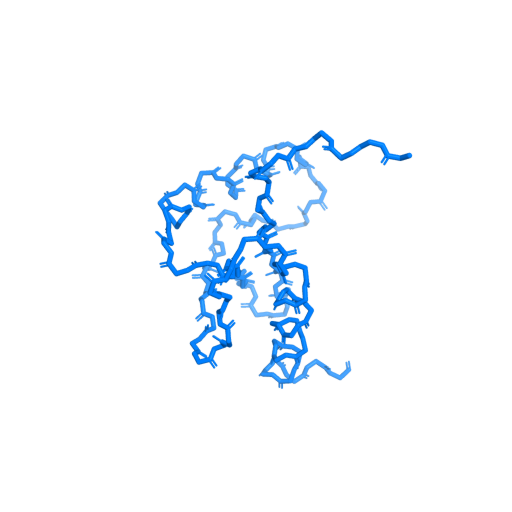 ? -2.603 -9.839 -6.144 1.00 90.19 82 LYS A O 1
ATOM 691 N N . TYR A 1 83 ? -1.917 -7.790 -6.731 1.00 90.56 83 TYR A N 1
ATOM 692 C CA . TYR A 1 83 ? -1.628 -7.3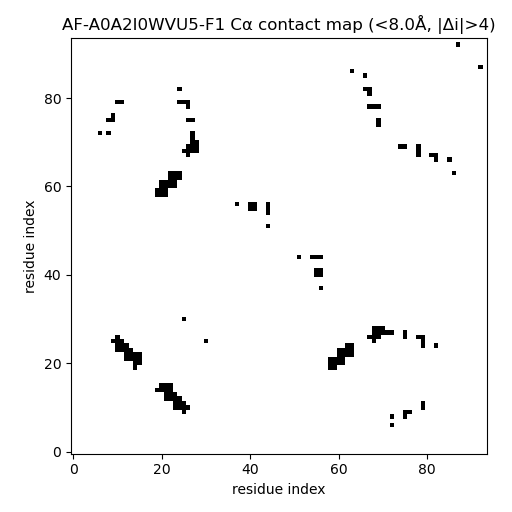71 -5.360 1.00 90.56 83 TYR A CA 1
ATOM 693 C C . TYR A 1 83 ? -2.881 -7.403 -4.481 1.00 90.56 83 TYR A C 1
ATOM 695 O O . TYR A 1 83 ? -2.818 -7.896 -3.361 1.00 90.56 83 TYR A O 1
ATOM 703 N N . MET A 1 84 ? -4.019 -6.906 -4.977 1.00 90.81 84 MET A N 1
ATOM 704 C CA . MET A 1 84 ? -5.281 -6.949 -4.233 1.00 90.81 84 MET A CA 1
ATOM 705 C C . MET A 1 84 ? -5.741 -8.378 -3.960 1.00 90.81 84 MET A C 1
ATOM 707 O O . MET A 1 84 ? -6.176 -8.664 -2.848 1.00 90.81 84 MET A O 1
ATOM 711 N N . GLU A 1 85 ? -5.621 -9.274 -4.940 1.00 90.94 85 GLU A N 1
ATOM 712 C CA . GLU A 1 85 ? -5.929 -10.694 -4.761 1.00 90.94 85 GLU A CA 1
ATOM 713 C C . GLU A 1 85 ? -5.085 -11.311 -3.632 1.00 90.94 85 GLU A C 1
ATOM 715 O O . GLU A 1 85 ? -5.626 -11.936 -2.719 1.00 90.94 85 GLU A O 1
ATOM 720 N N . GLU A 1 86 ? -3.771 -11.079 -3.645 1.00 89.81 86 GLU A N 1
ATOM 721 C CA . GLU A 1 86 ? -2.861 -11.568 -2.604 1.00 89.81 86 GLU A CA 1
ATOM 722 C C . GLU A 1 86 ? -3.114 -10.914 -1.243 1.00 89.81 86 GLU A C 1
ATOM 724 O O . GLU A 1 86 ? -3.081 -11.587 -0.213 1.00 89.81 86 GLU A O 1
ATOM 729 N N . LEU A 1 87 ? -3.433 -9.618 -1.218 1.00 89.31 87 LEU A N 1
ATOM 730 C CA . LEU A 1 87 ? -3.753 -8.899 0.010 1.00 89.31 87 LEU A CA 1
ATOM 731 C C . LEU A 1 87 ? -5.020 -9.458 0.667 1.00 89.31 87 LEU A C 1
ATOM 733 O O . LEU A 1 87 ? -5.021 -9.694 1.870 1.00 89.31 87 LEU A O 1
ATOM 737 N N . VAL A 1 88 ? -6.083 -9.723 -0.098 1.00 89.25 88 VAL A N 1
ATOM 738 C CA . VAL A 1 88 ? -7.324 -10.322 0.428 1.00 89.25 88 VAL A CA 1
ATOM 739 C C . VAL A 1 88 ? -7.055 -11.709 1.020 1.00 89.25 88 VAL A C 1
ATOM 741 O O . VAL A 1 88 ? -7.518 -11.992 2.129 1.00 89.25 88 VAL A O 1
ATOM 744 N N . LYS A 1 89 ? -6.257 -12.543 0.334 1.00 88.38 89 LYS A N 1
ATOM 745 C CA . LYS A 1 89 ? -5.837 -13.865 0.833 1.00 88.38 89 LYS A CA 1
ATOM 746 C C . LYS A 1 89 ? -5.033 -13.753 2.131 1.00 88.38 89 LYS A C 1
ATOM 748 O O . LYS A 1 89 ? -5.344 -14.444 3.097 1.00 88.38 89 LYS A O 1
ATOM 753 N N . HIS A 1 90 ? -4.030 -12.872 2.167 1.00 85.56 90 HIS A N 1
ATOM 754 C CA . HIS A 1 90 ? -3.161 -12.655 3.328 1.00 85.56 90 HIS A CA 1
ATOM 755 C C . HIS A 1 90 ? -3.927 -12.111 4.541 1.00 85.56 90 HIS A C 1
ATOM 757 O O . HIS A 1 90 ? -3.668 -12.472 5.688 1.00 85.56 90 HIS A O 1
ATOM 763 N N . GLU A 1 91 ? -4.895 -11.231 4.299 1.00 85.44 91 GLU A N 1
ATOM 764 C CA . GLU A 1 91 ? -5.678 -10.604 5.356 1.00 85.44 91 GLU A CA 1
ATOM 765 C C . GLU A 1 91 ? -6.829 -11.479 5.874 1.00 85.44 91 GLU A C 1
ATOM 767 O O . GLU A 1 91 ? -7.470 -11.093 6.855 1.00 85.44 91 GLU A O 1
ATOM 772 N N . HIS A 1 92 ? -7.059 -12.655 5.271 1.00 78.06 92 HIS A N 1
ATOM 773 C CA . HIS A 1 92 ? -8.196 -13.540 5.553 1.00 78.06 92 HIS A CA 1
ATOM 774 C C . HIS A 1 92 ? -9.535 -12.786 5.514 1.00 78.06 92 HIS A C 1
A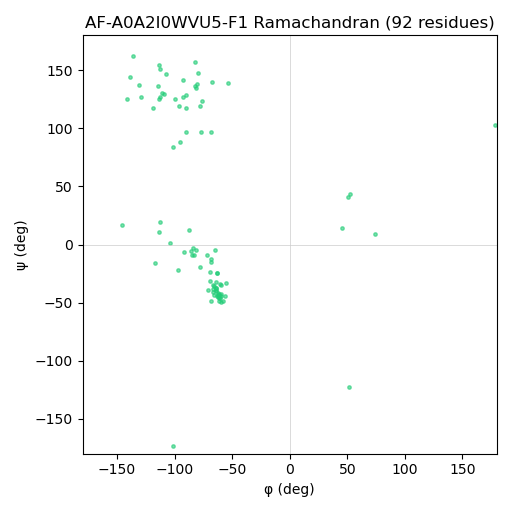TOM 776 O O . HIS A 1 92 ? -10.400 -12.956 6.379 1.00 78.06 92 HIS A O 1
ATOM 782 N N . VAL A 1 93 ? -9.682 -11.883 4.543 1.00 60.91 93 VAL A N 1
ATOM 783 C CA . VAL A 1 93 ? -10.927 -11.138 4.349 1.00 60.91 93 VAL A CA 1
ATOM 784 C C . VAL A 1 93 ? -11.913 -12.079 3.659 1.00 60.91 93 VAL A C 1
ATOM 786 O O . VAL A 1 93 ? -11.840 -12.263 2.448 1.00 60.91 93 VAL A O 1
ATOM 789 N N . ASN A 1 94 ? -12.775 -12.712 4.461 1.00 47.19 94 ASN A N 1
ATOM 790 C CA . ASN A 1 94 ? -13.962 -13.438 3.994 1.00 47.19 94 ASN A CA 1
ATOM 791 C C . ASN A 1 94 ? -15.020 -12.477 3.452 1.00 47.19 94 ASN A C 1
ATOM 793 O O . ASN A 1 94 ? -15.235 -11.429 4.112 1.00 47.19 94 ASN A O 1
#

pLDDT: mean 77.36, std 14.08, range [20.73, 90.94]

InterPro domains:
  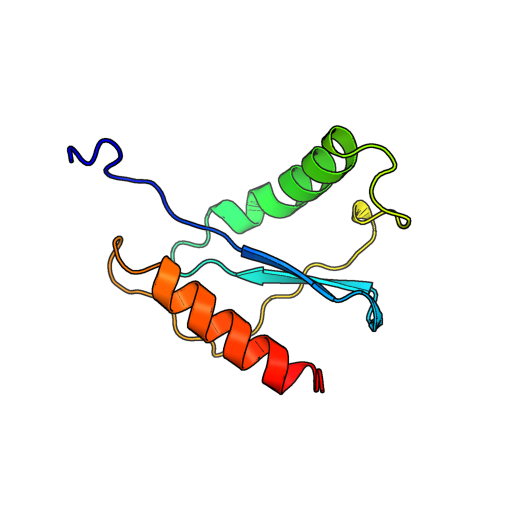IPR003653 Ulp1 protease family, C-terminal catalytic domain [PF02902] (7-89)
  IPR003653 Ulp1 protease family, C-terminal catalytic domain [PS50600] (1-87)
  IPR038765 Papain-like cysteine peptidase superfamily [SSF54001] (6-91)

Mean predicted aligned error: 7.53 Å

Sequence (94 aa):
MYKLCHDQHWTLLVRIVKKKYCAFFYSSPKATHRAILKDFVHKLHEDVGQTFDTNIREWTINYLNGVPTQENNIDCNMFMCKYMEELVKHEHVN

Secondary structure (DSSP, 8-state):
-----SS---EEEEEEGGGTEEEEEESSTT-GGGTTHHHHHHHHHHHTGGGSSS-GGGSEEE--TT----SSSS-HHHHHHHHHHHHHHHHT--

Solvent-accessible surface area (backbone atoms only — not comparable to full-atom values): 6075 Å² total; per-residue (Å²): 138,84,87,88,69,96,77,73,77,66,75,46,79,44,78,41,72,96,78,55,32,30,43,50,48,62,31,53,85,77,60,72,60,66,79,50,44,66,57,48,49,46,49,52,52,60,76,52,55,79,77,53,97,59,76,68,73,78,36,52,77,43,70,78,78,93,63,81,61,51,90,70,86,83,55,44,69,59,41,50,52,52,48,50,54,52,47,39,63,75,68,66,66,124

Organism: NCBI:txid906689

Radius of gyration: 14.59 Å; Cα contacts (8 Å, |Δi|>4): 89; chains: 1; bounding box: 27×31×42 Å